Protein AF-A0A1Y4QFN0-F1 (afdb_monomer)

Foldseek 3Di:
DDPLLVLLVVLLVLLVVLQVLLVVLVVLLVVLVVVCVPPPVSVVSNVVSVVSSVVSNVSSVVSNVSSVVSVVVVD

Sequence (75 aa):
MNKNELLASKFMLFSKYSGIITIIFIIVFLIVNTFNTGNNTLFWISYLSIIVAMIGAIQCLCLRLLSMYYKTKIK

Secondary structure (DSSP, 8-state):
--HHHHHHHHHHHHHHHHHHHHHHHHHHHHHHHHT-TT-HHHHHHHHHHHHHHHHHHHHHHHHHHHHHHHHHTT-

Nearest PDB structures (foldseek):
  3ja6-assembly1_I  TM=4.394E-01  e=5.914E+00  Escherichia coli

Organism: NCBI:txid29348

Solvent-accessible surface area (backbone atoms only — not comparable to full-atom values): 3706 Å² total; per-residue (Å²): 131,56,74,49,55,56,50,20,51,50,30,42,51,52,16,52,53,33,42,54,54,19,52,52,28,46,53,52,21,56,58,36,52,74,68,17,80,95,34,70,68,40,40,53,52,22,54,51,26,48,5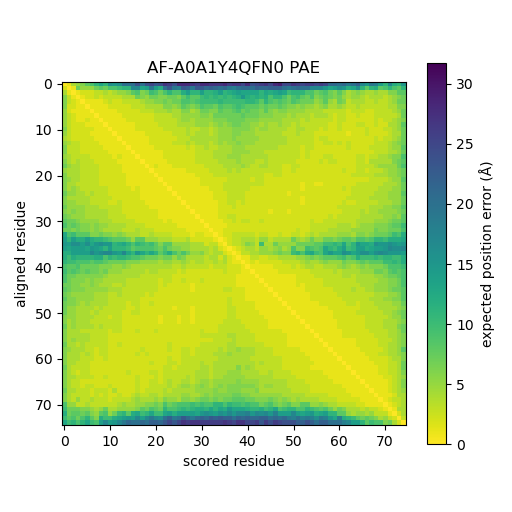2,53,20,52,53,25,46,53,51,18,50,53,28,40,53,51,15,50,54,33,51,61,74,71,109

Structure (mmCIF, N/CA/C/O backbone):
data_AF-A0A1Y4QFN0-F1
#
_entry.id   AF-A0A1Y4QFN0-F1
#
loop_
_atom_site.group_PDB
_atom_site.id
_atom_site.type_symbol
_atom_site.label_atom_id
_atom_site.label_alt_id
_atom_site.label_comp_id
_atom_site.label_asym_id
_atom_site.label_entity_id
_atom_site.label_seq_id
_atom_site.pdbx_PDB_ins_code
_atom_site.Cartn_x
_atom_site.Cartn_y
_atom_site.Cartn_z
_atom_site.occupancy
_atom_site.B_iso_or_equiv
_atom_site.auth_seq_id
_atom_site.auth_comp_id
_atom_site.auth_asym_id
_atom_site.auth_atom_id
_atom_site.pdbx_PDB_model_num
ATOM 1 N N . MET A 1 1 ? 12.846 5.790 -26.990 1.00 60.03 1 MET A N 1
ATOM 2 C CA . MET A 1 1 ? 12.671 5.108 -25.689 1.00 60.03 1 MET A CA 1
ATOM 3 C C . MET A 1 1 ? 12.380 3.646 -25.961 1.00 60.03 1 MET A C 1
ATOM 5 O O . MET A 1 1 ? 11.472 3.362 -26.740 1.00 60.03 1 MET A O 1
ATOM 9 N N . ASN A 1 2 ? 13.185 2.736 -25.414 1.00 83.06 2 ASN A N 1
ATOM 10 C CA . ASN A 1 2 ? 13.017 1.303 -25.644 1.00 83.06 2 ASN A CA 1
ATOM 11 C C . ASN A 1 2 ? 11.681 0.838 -25.025 1.00 83.06 2 ASN A C 1
ATOM 13 O O . ASN A 1 2 ? 11.253 1.366 -23.996 1.00 83.06 2 ASN A O 1
ATOM 17 N N . LYS A 1 3 ? 10.992 -0.141 -25.626 1.00 82.38 3 LYS A N 1
ATOM 18 C CA . LYS A 1 3 ? 9.682 -0.619 -25.130 1.00 82.38 3 LYS A CA 1
ATOM 19 C C . LYS A 1 3 ? 9.763 -1.077 -23.666 1.00 82.38 3 LYS A C 1
ATOM 21 O O . LYS A 1 3 ? 8.848 -0.809 -22.888 1.00 82.38 3 LYS A O 1
ATOM 26 N N . ASN A 1 4 ? 10.893 -1.672 -23.280 1.00 84.94 4 ASN A N 1
ATOM 27 C CA . ASN A 1 4 ? 11.176 -2.094 -21.907 1.00 84.94 4 ASN A CA 1
ATOM 28 C C . ASN A 1 4 ? 11.309 -0.905 -20.937 1.00 84.94 4 ASN A C 1
ATOM 30 O O . ASN A 1 4 ? 1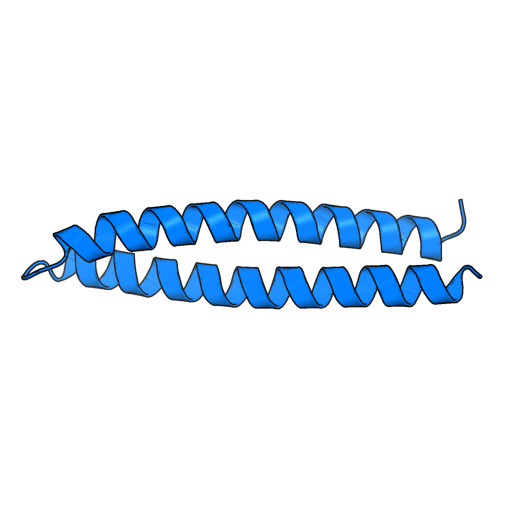0.872 -1.008 -19.793 1.00 84.94 4 ASN A O 1
ATOM 34 N N . GLU A 1 5 ? 11.855 0.237 -21.379 1.00 85.50 5 GLU A N 1
ATOM 35 C CA . GLU A 1 5 ? 12.003 1.446 -20.543 1.00 85.50 5 GLU A CA 1
ATOM 36 C C . GLU A 1 5 ? 10.646 2.074 -20.256 1.00 85.50 5 GLU A C 1
ATOM 38 O O . GLU A 1 5 ? 10.349 2.446 -19.118 1.00 85.50 5 GLU A O 1
ATOM 43 N N . LEU A 1 6 ? 9.792 2.132 -21.281 1.00 89.00 6 LEU A N 1
ATOM 44 C CA . LEU A 1 6 ? 8.423 2.609 -21.139 1.00 89.00 6 LEU A CA 1
ATOM 45 C C . LEU A 1 6 ? 7.624 1.727 -20.170 1.00 89.00 6 LEU A C 1
ATOM 47 O O . LEU A 1 6 ? 6.948 2.258 -19.288 1.00 89.00 6 LEU A O 1
ATOM 51 N N . LEU A 1 7 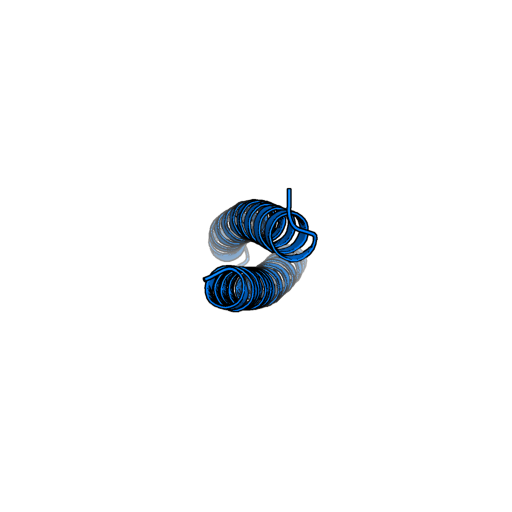? 7.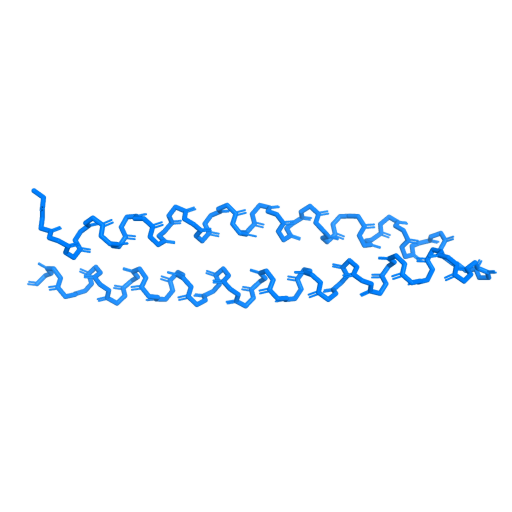721 0.399 -20.301 1.00 88.19 7 LEU A N 1
ATOM 52 C CA . LEU A 1 7 ? 7.056 -0.544 -19.396 1.00 88.19 7 LEU A CA 1
ATOM 53 C C . LEU A 1 7 ? 7.554 -0.386 -17.955 1.00 88.19 7 LEU A C 1
ATOM 55 O O . LEU A 1 7 ? 6.750 -0.230 -17.037 1.00 88.19 7 LEU A O 1
ATOM 59 N N . ALA A 1 8 ? 8.873 -0.363 -17.756 1.00 89.88 8 ALA A N 1
ATOM 60 C CA . ALA A 1 8 ? 9.466 -0.233 -16.431 1.00 89.88 8 ALA A CA 1
ATOM 61 C C . ALA A 1 8 ? 9.074 1.080 -15.741 1.00 89.88 8 ALA A C 1
ATOM 63 O O . ALA A 1 8 ? 8.785 1.080 -14.541 1.00 89.88 8 ALA A O 1
ATOM 64 N N . SER A 1 9 ? 9.038 2.186 -16.491 1.00 90.75 9 SER A N 1
ATOM 65 C CA . SER A 1 9 ? 8.600 3.488 -15.984 1.00 90.75 9 SER A CA 1
ATOM 66 C C . SER A 1 9 ? 7.131 3.453 -15.555 1.00 90.75 9 SER A C 1
ATOM 68 O O . SER A 1 9 ? 6.811 3.825 -14.425 1.00 90.75 9 SER A O 1
ATOM 70 N N . LYS A 1 10 ? 6.245 2.899 -16.397 1.00 92.94 10 LYS A N 1
ATOM 71 C CA . LYS A 1 10 ? 4.818 2.748 -16.075 1.00 92.94 10 LYS A CA 1
ATOM 72 C C . LYS A 1 10 ? 4.592 1.881 -14.837 1.00 92.94 10 LYS A C 1
ATOM 74 O O . LYS A 1 10 ? 3.856 2.297 -13.948 1.00 92.94 10 LYS A O 1
ATOM 79 N N . PHE A 1 11 ? 5.247 0.724 -14.726 1.00 92.25 11 PHE A N 1
ATOM 80 C CA . PHE A 1 11 ? 5.116 -0.138 -13.544 1.00 92.25 11 PHE A CA 1
ATOM 81 C C . PHE A 1 11 ? 5.597 0.545 -12.264 1.00 92.25 11 PHE A C 1
ATOM 83 O O . PHE A 1 11 ? 4.954 0.419 -11.225 1.00 92.25 11 PHE A O 1
ATOM 90 N N . MET A 1 12 ? 6.683 1.318 -12.336 1.00 92.44 12 MET A N 1
ATOM 91 C CA . MET A 1 12 ? 7.161 2.095 -11.193 1.00 92.44 12 MET A CA 1
ATOM 92 C C . MET A 1 12 ? 6.152 3.174 -10.781 1.00 92.44 12 MET A C 1
ATOM 94 O O . MET A 1 12 ? 5.944 3.400 -9.589 1.00 92.44 12 MET A O 1
ATOM 98 N N . LEU A 1 13 ? 5.520 3.831 -11.757 1.00 92.56 13 LEU A N 1
ATOM 99 C CA . LEU A 1 13 ? 4.493 4.839 -11.516 1.00 92.56 13 LEU A CA 1
ATOM 100 C C . LEU A 1 13 ? 3.264 4.210 -10.839 1.00 92.56 13 LEU A C 1
ATOM 102 O O . LEU A 1 13 ? 2.835 4.679 -9.788 1.00 92.56 13 LEU A O 1
ATOM 106 N N . PHE A 1 14 ? 2.757 3.097 -11.380 1.00 92.31 14 PHE A N 1
ATOM 107 C CA . PHE A 1 14 ? 1.636 2.357 -10.795 1.00 92.31 14 PHE A CA 1
ATOM 108 C C . PHE A 1 14 ? 1.952 1.821 -9.395 1.00 92.31 14 PHE A C 1
ATOM 110 O O . PHE A 1 14 ? 1.113 1.924 -8.506 1.00 92.31 14 PHE A O 1
ATOM 117 N N . SER A 1 15 ? 3.169 1.314 -9.169 1.00 93.88 15 SER A N 1
ATOM 118 C CA . SER A 1 15 ? 3.633 0.889 -7.843 1.00 93.88 15 SER A CA 1
ATOM 119 C C . SER A 1 15 ? 3.554 2.039 -6.834 1.00 93.88 15 SER A C 1
ATOM 121 O O . SER A 1 15 ? 2.990 1.868 -5.756 1.00 93.88 15 SER A O 1
ATOM 123 N N . LYS A 1 16 ? 4.017 3.244 -7.200 1.00 93.19 16 LYS A N 1
ATOM 124 C CA . LYS A 1 16 ? 3.922 4.428 -6.330 1.00 93.19 16 LYS A CA 1
ATOM 125 C C . LYS A 1 16 ? 2.477 4.786 -5.984 1.00 93.19 16 LYS A C 1
ATOM 127 O O . LYS A 1 16 ? 2.182 4.972 -4.808 1.00 93.19 16 LYS A O 1
ATOM 132 N N . TYR A 1 17 ? 1.581 4.851 -6.971 1.00 92.56 17 TYR A N 1
ATOM 133 C CA . TYR A 1 17 ? 0.166 5.150 -6.714 1.00 92.56 17 TYR A CA 1
ATOM 134 C C . TYR A 1 17 ? -0.500 4.082 -5.838 1.00 92.56 17 TYR A C 1
ATOM 136 O O . TYR A 1 17 ? -1.179 4.426 -4.874 1.00 92.56 17 TYR A O 1
ATOM 144 N N . SER A 1 18 ? -0.238 2.799 -6.107 1.00 91.75 18 SER A N 1
ATOM 145 C CA . SER A 1 18 ? -0.712 1.684 -5.275 1.00 91.75 18 SER A CA 1
ATOM 146 C C . SER A 1 18 ? -0.209 1.802 -3.834 1.00 91.75 18 SER A C 1
ATOM 148 O O . SER A 1 18 ? -0.963 1.569 -2.892 1.00 91.75 18 SER A O 1
ATOM 150 N N . GLY A 1 19 ? 1.049 2.212 -3.645 1.00 93.38 19 GLY A N 1
ATOM 151 C CA . GLY A 1 19 ? 1.627 2.469 -2.327 1.00 93.38 19 GLY A CA 1
ATOM 152 C C . GLY A 1 19 ? 0.936 3.614 -1.581 1.00 93.38 19 GLY A C 1
ATOM 153 O O . GLY A 1 19 ? 0.621 3.461 -0.406 1.00 93.38 19 GLY A O 1
ATOM 154 N N . ILE A 1 20 ? 0.635 4.727 -2.258 1.00 95.00 20 ILE A N 1
ATOM 155 C CA . ILE A 1 20 ? -0.099 5.857 -1.657 1.00 95.00 20 ILE A CA 1
ATOM 156 C C . ILE A 1 20 ? -1.492 5.408 -1.200 1.00 95.00 20 ILE A C 1
ATOM 158 O O . ILE A 1 20 ? -1.869 5.657 -0.058 1.00 95.00 20 ILE A O 1
ATOM 162 N N . ILE A 1 21 ? -2.227 4.697 -2.061 1.00 93.81 21 ILE A N 1
ATOM 163 C CA . ILE A 1 21 ? -3.557 4.162 -1.730 1.00 93.81 21 ILE A CA 1
ATOM 164 C C . ILE A 1 21 ? -3.465 3.224 -0.521 1.00 93.81 21 ILE A C 1
ATOM 166 O O . ILE A 1 21 ? -4.245 3.351 0.419 1.00 93.81 21 ILE A O 1
ATOM 170 N N . THR A 1 22 ? -2.469 2.338 -0.501 1.00 96.44 22 THR A N 1
ATOM 171 C CA . THR A 1 22 ? -2.225 1.419 0.621 1.00 96.44 22 THR A CA 1
ATOM 172 C C . THR A 1 22 ? -2.039 2.169 1.939 1.00 96.44 22 THR A C 1
ATOM 174 O O . THR A 1 22 ? -2.668 1.819 2.933 1.00 96.44 22 THR A O 1
ATOM 177 N N . ILE A 1 23 ? -1.221 3.226 1.951 1.00 96.81 23 ILE A N 1
ATOM 178 C CA . ILE A 1 23 ? -0.980 4.039 3.153 1.00 96.81 23 ILE A CA 1
ATOM 179 C C . ILE A 1 23 ? -2.276 4.698 3.635 1.00 96.81 23 ILE A C 1
ATOM 181 O O . ILE A 1 23 ? -2.557 4.678 4.831 1.00 96.81 23 ILE A O 1
ATOM 185 N N . ILE A 1 24 ? -3.093 5.229 2.720 1.00 96.56 24 ILE A N 1
ATOM 186 C CA . ILE A 1 24 ? -4.394 5.820 3.065 1.00 96.56 24 ILE A CA 1
ATOM 187 C C . ILE A 1 24 ? -5.290 4.778 3.745 1.00 96.56 24 ILE A C 1
ATOM 189 O O . ILE A 1 24 ? -5.850 5.055 4.804 1.00 96.56 24 ILE A O 1
ATOM 193 N N . PHE A 1 25 ? -5.385 3.566 3.192 1.00 96.25 25 PHE A N 1
ATOM 194 C CA . PHE A 1 25 ? -6.182 2.493 3.791 1.00 96.25 25 PHE A CA 1
ATOM 195 C C . PHE A 1 25 ? -5.647 2.034 5.152 1.00 96.25 25 PHE A C 1
ATOM 197 O O . PHE A 1 25 ? -6.450 1.743 6.033 1.00 96.25 25 PHE A O 1
ATOM 204 N N . ILE A 1 26 ? -4.327 2.036 5.367 1.00 96.31 26 ILE A N 1
ATOM 205 C CA . ILE A 1 26 ? -3.735 1.766 6.688 1.00 96.31 26 ILE A CA 1
ATOM 206 C C . ILE A 1 26 ? -4.142 2.844 7.699 1.00 96.31 26 ILE A C 1
ATOM 208 O O . ILE A 1 26 ? -4.523 2.515 8.819 1.00 96.31 26 ILE A O 1
ATOM 212 N N . ILE A 1 27 ? -4.096 4.124 7.321 1.00 97.19 27 ILE A N 1
ATOM 213 C CA . ILE A 1 27 ? -4.500 5.225 8.209 1.00 97.19 27 ILE A CA 1
ATOM 214 C C . ILE A 1 27 ? -5.985 5.100 8.567 1.00 97.19 27 ILE A C 1
ATOM 216 O O . ILE A 1 27 ? -6.342 5.171 9.742 1.00 97.19 27 ILE A O 1
ATOM 220 N N . VAL A 1 28 ? -6.844 4.856 7.572 1.00 95.31 28 VAL A N 1
ATOM 221 C CA . VAL A 1 28 ? -8.282 4.630 7.787 1.00 95.31 28 VAL A CA 1
ATOM 222 C C . VAL A 1 28 ? -8.508 3.431 8.705 1.00 95.31 28 VAL A C 1
ATOM 224 O O . VAL A 1 28 ? -9.275 3.540 9.660 1.00 95.31 28 VAL A O 1
ATOM 227 N N . PHE A 1 29 ? -7.809 2.318 8.468 1.00 96.44 29 PHE A N 1
ATOM 228 C CA . PHE A 1 29 ? -7.874 1.135 9.318 1.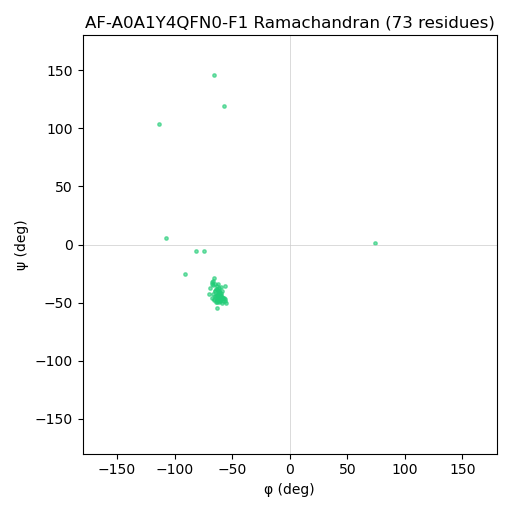00 96.44 29 PHE A CA 1
ATOM 229 C C . PHE A 1 29 ? -7.541 1.468 10.772 1.00 96.44 29 PHE A C 1
ATOM 231 O O . PHE A 1 29 ? -8.323 1.126 11.650 1.00 96.44 29 PHE A O 1
ATOM 238 N N . LEU A 1 30 ? -6.427 2.158 11.036 1.00 95.25 30 LEU A N 1
ATOM 239 C CA . LEU A 1 30 ? -5.991 2.491 12.396 1.00 95.25 30 LEU A CA 1
ATOM 240 C C . LEU A 1 30 ? -7.014 3.360 13.136 1.00 95.25 30 LEU A C 1
ATOM 242 O O . LEU A 1 30 ? -7.340 3.080 14.293 1.00 95.25 30 LEU A O 1
ATOM 246 N N . ILE A 1 31 ? -7.547 4.382 12.461 1.00 95.31 31 ILE A N 1
ATOM 247 C CA . ILE A 1 31 ? -8.563 5.271 13.034 1.00 95.31 31 ILE A CA 1
ATOM 248 C C . ILE A 1 31 ? -9.825 4.467 13.350 1.00 95.31 31 ILE A C 1
ATOM 250 O O . ILE A 1 31 ? -10.269 4.444 14.493 1.00 95.31 31 ILE A O 1
ATOM 254 N N . VAL A 1 32 ? -10.382 3.760 12.363 1.00 94.88 32 VAL A N 1
ATOM 255 C CA . VAL A 1 32 ? -11.644 3.023 12.528 1.00 94.88 32 VAL A CA 1
ATOM 256 C C . VAL A 1 32 ? -11.496 1.888 13.540 1.00 94.88 32 VAL A C 1
ATOM 258 O O . VAL A 1 32 ? -12.390 1.689 14.358 1.00 94.88 32 VAL A O 1
ATOM 261 N N . ASN A 1 33 ? -10.368 1.175 13.531 1.00 93.81 33 ASN A N 1
ATOM 262 C CA . ASN A 1 33 ? -10.103 0.071 14.452 1.00 93.81 33 ASN A CA 1
ATOM 263 C C . ASN A 1 33 ? -10.077 0.531 15.914 1.00 93.81 33 ASN A C 1
ATOM 265 O O . ASN A 1 33 ? -10.528 -0.192 16.790 1.00 93.81 33 ASN A O 1
ATOM 269 N N . THR A 1 34 ? -9.598 1.748 16.181 1.00 92.69 34 THR A N 1
ATOM 270 C CA . THR A 1 34 ? -9.566 2.307 17.543 1.00 92.69 34 THR A CA 1
ATOM 271 C C . THR A 1 34 ? -10.973 2.550 18.103 1.00 92.69 34 THR A C 1
ATOM 273 O O . THR A 1 34 ? -11.183 2.462 19.310 1.00 92.69 34 THR A O 1
ATOM 276 N N . PHE A 1 35 ? -11.953 2.821 1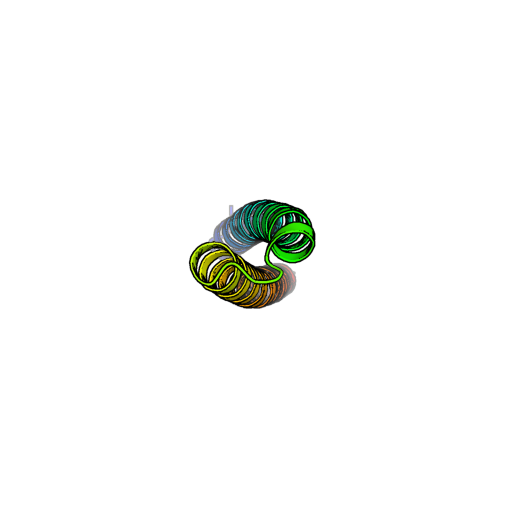7.237 1.00 92.19 35 PHE A N 1
ATOM 277 C CA . PHE A 1 35 ? -13.328 3.152 17.628 1.00 92.19 35 PHE A CA 1
ATOM 278 C C . PHE A 1 35 ? -14.343 2.035 17.340 1.00 92.19 35 PHE A C 1
ATOM 280 O O . PHE A 1 35 ? -15.542 2.245 17.516 1.00 92.19 35 PHE A O 1
ATOM 287 N N . ASN A 1 36 ? -13.907 0.853 16.888 1.00 89.81 36 ASN A N 1
ATOM 288 C CA . ASN A 1 36 ? -14.830 -0.208 16.466 1.00 89.81 36 ASN A CA 1
ATOM 289 C C . ASN A 1 36 ? -15.412 -1.053 17.619 1.00 89.81 36 ASN A C 1
ATOM 291 O O . ASN A 1 36 ? -16.292 -1.878 17.370 1.00 89.81 36 ASN A O 1
ATOM 295 N N . THR A 1 37 ? -14.970 -0.856 18.866 1.00 87.31 37 THR A N 1
ATOM 296 C CA . THR A 1 37 ? -15.404 -1.649 20.027 1.00 87.31 37 THR A CA 1
ATOM 297 C C . THR A 1 37 ? -16.920 -1.604 20.211 1.00 87.31 37 THR A C 1
ATOM 299 O O . THR A 1 37 ? -17.508 -0.547 20.425 1.00 87.31 37 THR A O 1
ATOM 302 N N . GLY A 1 38 ? -17.561 -2.774 20.143 1.00 86.06 38 GLY A N 1
ATOM 303 C CA . GLY A 1 38 ? -19.014 -2.914 20.285 1.00 86.06 38 GLY A CA 1
ATOM 304 C C . GLY A 1 38 ? -19.826 -2.443 19.072 1.00 86.06 38 GLY A C 1
ATOM 305 O O . GLY A 1 38 ? -21.051 -2.533 19.101 1.00 86.06 38 GLY A O 1
ATOM 306 N N . ASN A 1 39 ? -19.180 -1.982 17.994 1.00 93.56 39 ASN A N 1
ATOM 307 C CA . ASN A 1 39 ? -19.848 -1.507 16.787 1.00 93.56 39 ASN A CA 1
ATOM 308 C C . ASN A 1 39 ? -19.553 -2.418 15.584 1.00 93.56 39 ASN A C 1
ATOM 310 O O . ASN A 1 39 ? -18.496 -2.341 14.955 1.00 93.56 39 ASN A O 1
ATOM 314 N N . ASN A 1 40 ? -20.536 -3.250 15.227 1.00 92.38 40 ASN A N 1
ATOM 315 C CA . ASN A 1 40 ? -20.429 -4.215 14.129 1.00 92.38 40 ASN A CA 1
ATOM 316 C C . ASN A 1 40 ? -20.136 -3.547 12.772 1.00 92.38 40 ASN A C 1
ATOM 318 O O . ASN A 1 40 ? -19.363 -4.068 11.974 1.00 92.38 40 ASN A O 1
ATOM 322 N N . THR A 1 41 ? -20.698 -2.365 12.507 1.00 92.62 41 THR A N 1
ATOM 323 C CA . THR A 1 41 ? -20.463 -1.645 11.247 1.00 92.62 41 THR A CA 1
ATOM 324 C C . THR A 1 41 ? -19.009 -1.194 11.132 1.00 92.62 41 THR A C 1
ATOM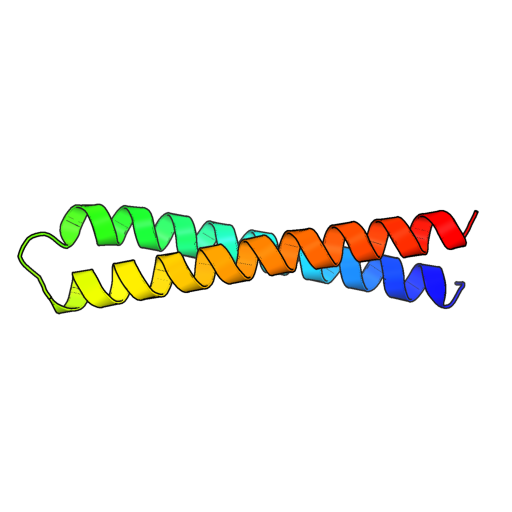 326 O O . THR A 1 41 ? -18.365 -1.431 10.110 1.00 92.62 41 THR A O 1
ATOM 329 N N . LEU A 1 42 ? -18.459 -0.587 12.189 1.00 92.44 42 LEU A N 1
ATOM 330 C CA . LEU A 1 42 ? -17.058 -0.156 12.198 1.00 92.44 42 LEU A CA 1
ATOM 331 C C . LEU A 1 42 ? -16.093 -1.349 12.169 1.00 92.44 42 LEU A C 1
ATOM 333 O O . LEU A 1 42 ? -15.024 -1.243 11.568 1.00 92.44 42 LEU A O 1
ATOM 337 N N . PHE A 1 43 ? -16.473 -2.489 12.752 1.00 93.56 43 PHE A N 1
ATOM 338 C CA . PHE A 1 43 ? -15.703 -3.726 12.645 1.00 93.56 43 PHE A CA 1
ATOM 339 C C . PHE A 1 43 ? -15.537 -4.157 11.182 1.00 93.56 43 PHE A C 1
ATOM 341 O O . PHE A 1 43 ? -14.411 -4.350 10.727 1.00 93.56 43 PHE A O 1
ATOM 348 N N . TRP A 1 44 ? -16.628 -4.220 10.412 1.00 95.38 44 TRP A N 1
ATOM 349 C CA . TRP A 1 44 ? -16.562 -4.586 8.994 1.00 95.38 44 TRP A CA 1
ATOM 350 C C . TRP A 1 44 ? -15.776 -3.579 8.150 1.00 95.38 44 TRP A C 1
ATOM 352 O O . TRP A 1 44 ? -15.015 -3.985 7.274 1.00 95.38 44 TRP A O 1
ATOM 362 N N . ILE A 1 45 ? -15.898 -2.278 8.430 1.00 93.62 45 ILE A N 1
ATOM 363 C CA . ILE A 1 45 ? -15.121 -1.236 7.735 1.00 93.62 45 ILE A CA 1
ATOM 364 C C . ILE A 1 45 ? -13.621 -1.389 8.032 1.00 93.62 45 ILE A C 1
ATOM 366 O O . ILE A 1 45 ? -12.788 -1.324 7.124 1.00 93.62 45 ILE A O 1
ATOM 370 N N . SER A 1 46 ? -13.264 -1.634 9.292 1.00 94.38 46 SER A N 1
ATOM 371 C CA . SER A 1 46 ? -11.887 -1.916 9.698 1.00 94.38 46 SER A CA 1
ATOM 372 C C . SER A 1 46 ? -11.357 -3.184 9.011 1.00 94.38 46 SER A C 1
ATOM 374 O O . SER A 1 46 ? -10.302 -3.166 8.383 1.00 94.38 46 SER A O 1
ATOM 376 N N . TYR A 1 47 ? -12.138 -4.260 8.998 1.00 94.94 47 TYR A N 1
ATOM 377 C CA . TYR A 1 47 ? -11.754 -5.506 8.342 1.00 94.94 47 TYR A CA 1
ATOM 378 C C . TYR A 1 47 ? -11.559 -5.351 6.822 1.00 94.94 47 TYR A C 1
ATOM 380 O O . TYR A 1 47 ? -10.570 -5.821 6.258 1.00 94.94 47 TYR A O 1
ATOM 388 N N . LEU A 1 48 ? -12.455 -4.632 6.142 1.00 95.56 48 LEU A N 1
ATOM 389 C CA . LEU A 1 48 ? -12.331 -4.390 4.705 1.00 95.56 48 LEU A CA 1
ATOM 390 C C . LEU A 1 48 ? -11.107 -3.516 4.387 1.00 95.56 48 LEU A C 1
ATOM 392 O O . LEU A 1 48 ? -10.365 -3.798 3.446 1.00 95.56 48 LEU A O 1
ATOM 396 N N . SER A 1 49 ? -10.875 -2.470 5.185 1.00 95.12 49 SER A N 1
ATOM 397 C CA . SER A 1 49 ? -9.751 -1.552 4.972 1.00 95.12 49 SER A CA 1
ATOM 398 C C . SER A 1 49 ? -8.393 -2.239 5.119 1.00 95.12 49 SER A C 1
ATOM 400 O O . SER A 1 49 ? -7.511 -1.990 4.295 1.00 95.12 49 SER A O 1
ATOM 402 N N . ILE A 1 50 ? -8.231 -3.162 6.076 1.00 95.94 50 ILE A N 1
ATOM 403 C CA . ILE A 1 50 ? -6.976 -3.912 6.205 1.00 95.94 50 ILE A CA 1
ATOM 404 C C . ILE A 1 50 ? -6.760 -4.896 5.048 1.00 95.94 50 ILE A C 1
ATOM 406 O O . ILE A 1 50 ? -5.638 -5.011 4.559 1.00 95.94 50 ILE A O 1
ATOM 410 N N . ILE A 1 51 ? -7.814 -5.546 4.540 1.00 96.94 51 ILE A N 1
ATOM 411 C CA . ILE A 1 51 ? -7.707 -6.424 3.363 1.00 96.94 51 ILE A CA 1
ATOM 412 C C . ILE A 1 51 ? -7.249 -5.626 2.141 1.00 96.94 51 ILE A C 1
ATOM 414 O O . ILE A 1 51 ? -6.314 -6.032 1.448 1.00 96.94 51 ILE A O 1
ATOM 418 N N . VAL A 1 52 ? -7.869 -4.469 1.892 1.00 95.62 52 VAL A N 1
ATOM 419 C CA . VAL A 1 52 ? -7.488 -3.598 0.772 1.00 95.62 52 VAL A CA 1
ATOM 420 C C . VAL A 1 52 ? -6.044 -3.117 0.925 1.00 95.62 52 VAL A C 1
ATOM 422 O O . VAL A 1 52 ? -5.291 -3.139 -0.050 1.00 95.62 52 VAL A O 1
ATOM 425 N N . ALA A 1 53 ? -5.620 -2.757 2.141 1.00 96.31 53 ALA A N 1
ATOM 426 C CA . ALA A 1 53 ? -4.233 -2.397 2.415 1.00 96.31 53 ALA A CA 1
ATOM 427 C C . ALA A 1 53 ? -3.259 -3.554 2.124 1.00 96.31 53 ALA A C 1
ATOM 429 O O . ALA A 1 53 ? -2.231 -3.339 1.483 1.00 96.31 53 ALA A O 1
ATOM 430 N N . MET A 1 54 ? -3.574 -4.788 2.533 1.00 96.12 54 MET A N 1
ATOM 431 C CA . MET A 1 54 ? -2.719 -5.951 2.260 1.00 96.12 54 MET A CA 1
ATOM 432 C C . MET A 1 54 ? -2.585 -6.225 0.758 1.00 96.12 54 MET A C 1
ATOM 434 O O . MET A 1 54 ? -1.470 -6.387 0.258 1.00 96.12 54 MET A O 1
ATOM 438 N N . ILE A 1 55 ? -3.701 -6.231 0.022 1.00 96.19 55 ILE A N 1
ATOM 439 C CA . ILE A 1 55 ? -3.696 -6.435 -1.434 1.00 96.19 55 ILE A CA 1
ATOM 440 C C . ILE A 1 55 ? -2.892 -5.323 -2.119 1.00 96.19 55 ILE A C 1
ATOM 442 O O . ILE A 1 55 ? -2.032 -5.608 -2.955 1.00 96.19 55 ILE A O 1
ATOM 446 N N . GLY A 1 56 ? -3.114 -4.066 -1.725 1.00 95.00 56 GLY A N 1
ATOM 447 C CA . GLY A 1 56 ? -2.384 -2.914 -2.250 1.00 95.00 56 GLY A CA 1
ATOM 448 C C . GLY A 1 56 ? -0.877 -2.981 -1.982 1.00 95.00 56 GLY A C 1
ATOM 449 O O . GLY A 1 56 ? -0.084 -2.639 -2.866 1.00 95.00 56 GLY A O 1
ATOM 450 N N . ALA A 1 57 ? -0.468 -3.481 -0.811 1.00 94.56 57 ALA A N 1
ATOM 451 C CA . ALA A 1 57 ? 0.934 -3.687 -0.456 1.00 94.56 57 ALA A CA 1
ATOM 452 C C . ALA A 1 57 ? 1.592 -4.762 -1.335 1.00 94.56 57 ALA A C 1
ATOM 454 O O . ALA A 1 57 ? 2.670 -4.528 -1.892 1.00 94.56 57 ALA A O 1
ATOM 455 N N . ILE A 1 58 ? 0.927 -5.910 -1.512 1.00 96.31 58 ILE A N 1
ATOM 456 C CA . ILE A 1 58 ? 1.402 -7.001 -2.376 1.00 96.31 58 ILE A CA 1
ATOM 457 C C . ILE A 1 58 ? 1.516 -6.509 -3.822 1.00 96.31 58 ILE A C 1
ATOM 459 O O . ILE A 1 58 ? 2.559 -6.672 -4.455 1.00 96.31 58 ILE A O 1
ATOM 463 N N . GLN A 1 59 ? 0.486 -5.831 -4.334 1.00 94.75 59 GLN A N 1
ATOM 464 C CA . GLN A 1 59 ? 0.482 -5.273 -5.685 1.00 94.75 59 GLN A CA 1
ATOM 465 C C . GLN A 1 59 ? 1.607 -4.247 -5.882 1.00 94.75 59 GLN A C 1
ATOM 467 O O . GLN A 1 59 ? 2.317 -4.287 -6.891 1.00 94.75 59 GLN A O 1
ATOM 472 N N . CYS A 1 60 ? 1.813 -3.354 -4.910 1.00 95.19 60 CYS A N 1
ATOM 473 C CA . CYS A 1 60 ? 2.894 -2.374 -4.924 1.00 95.19 60 CYS A CA 1
ATOM 474 C C . CYS A 1 60 ? 4.266 -3.057 -5.022 1.00 95.19 60 CYS A C 1
ATOM 476 O O . CYS A 1 60 ? 5.084 -2.664 -5.864 1.00 95.19 60 CYS A O 1
ATOM 478 N N . LEU A 1 61 ? 4.495 -4.102 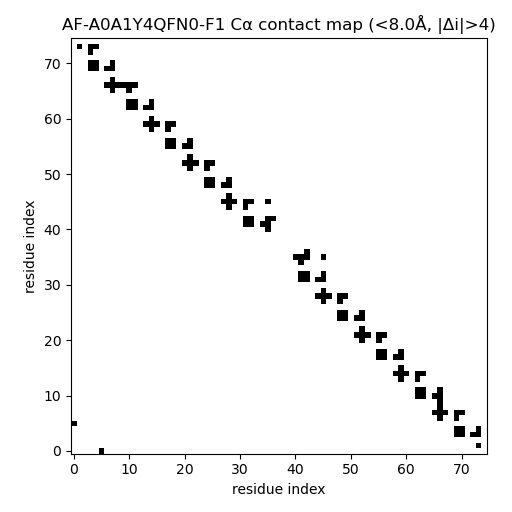-4.218 1.00 94.88 61 LEU A N 1
ATOM 479 C CA . LEU A 1 61 ? 5.730 -4.885 -4.217 1.00 94.88 61 LEU A CA 1
ATOM 480 C C . LEU A 1 61 ? 5.946 -5.598 -5.558 1.00 94.88 61 LEU A C 1
ATOM 482 O O . LEU A 1 61 ? 7.012 -5.452 -6.158 1.00 94.88 61 LEU A O 1
ATOM 486 N N . CYS A 1 62 ? 4.932 -6.304 -6.064 1.00 95.25 62 CYS A N 1
ATOM 487 C CA . CYS A 1 62 ? 5.000 -7.010 -7.342 1.00 95.25 62 CYS A CA 1
ATOM 488 C C . CYS A 1 62 ? 5.338 -6.060 -8.498 1.00 95.25 62 CYS A C 1
ATOM 490 O O . CYS A 1 62 ? 6.263 -6.327 -9.262 1.00 95.25 62 CYS A O 1
ATOM 492 N N . LEU A 1 63 ? 4.650 -4.918 -8.600 1.00 94.31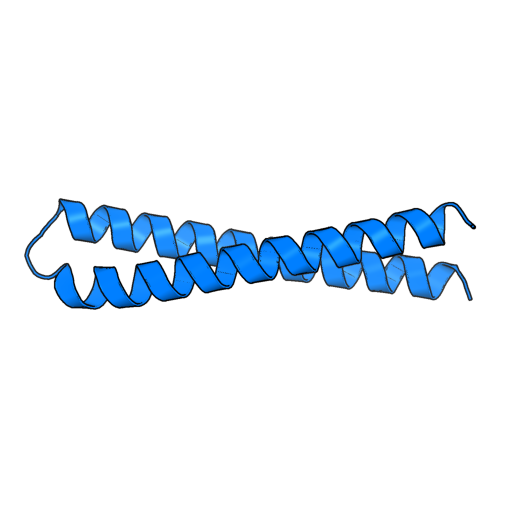 63 LEU A N 1
ATOM 493 C CA . LEU A 1 63 ? 4.907 -3.921 -9.646 1.00 94.31 63 LEU A CA 1
ATOM 494 C C . LEU A 1 63 ? 6.313 -3.321 -9.545 1.00 94.31 63 LEU A C 1
ATOM 496 O O . LEU A 1 63 ? 6.956 -3.059 -10.566 1.00 94.31 63 LEU A O 1
ATOM 500 N N . ARG A 1 64 ? 6.817 -3.129 -8.322 1.00 92.94 64 ARG A N 1
ATOM 501 C CA . ARG A 1 64 ? 8.173 -2.624 -8.095 1.00 92.94 64 ARG A CA 1
ATOM 502 C C . ARG A 1 64 ? 9.226 -3.633 -8.545 1.00 92.94 64 ARG A C 1
ATOM 504 O O . ARG A 1 64 ? 10.151 -3.247 -9.256 1.00 92.94 64 ARG A O 1
ATOM 511 N N . LEU A 1 65 ? 9.066 -4.906 -8.179 1.00 92.31 65 LEU A N 1
ATOM 512 C CA . LEU A 1 65 ? 9.945 -5.996 -8.616 1.00 92.31 65 LEU A CA 1
ATOM 513 C C . LEU A 1 65 ? 9.933 -6.140 -10.141 1.00 92.31 65 LEU A C 1
ATOM 515 O O . LEU A 1 65 ? 10.991 -6.224 -10.764 1.00 92.31 65 LEU A O 1
ATOM 519 N N . LEU A 1 66 ? 8.749 -6.073 -10.754 1.00 92.50 66 LEU A N 1
ATOM 520 C CA . LEU A 1 66 ? 8.593 -6.136 -12.204 1.00 92.50 66 LEU A CA 1
ATOM 521 C C . LEU A 1 66 ? 9.304 -4.961 -12.897 1.00 92.50 66 LEU A C 1
ATOM 523 O O . LEU A 1 66 ? 10.028 -5.155 -13.871 1.00 92.50 66 LEU A O 1
ATOM 527 N N . SER A 1 67 ? 9.162 -3.740 -12.369 1.00 91.38 67 SER A N 1
ATOM 528 C CA . SER A 1 67 ? 9.876 -2.563 -12.883 1.00 91.38 67 SER A CA 1
ATOM 529 C C . SER A 1 67 ? 11.397 -2.735 -12.817 1.00 91.38 67 SER A C 1
ATOM 531 O O . SER A 1 67 ? 12.087 -2.426 -13.791 1.00 91.38 67 SER A O 1
ATOM 533 N N . MET A 1 68 ? 11.926 -3.263 -11.705 1.00 89.81 68 MET A N 1
ATOM 534 C CA . MET A 1 68 ? 13.359 -3.554 -11.582 1.00 89.81 68 MET A CA 1
ATOM 535 C C . MET A 1 68 ? 13.816 -4.609 -12.593 1.00 89.81 68 MET A C 1
ATOM 537 O O . MET A 1 68 ? 14.832 -4.404 -13.248 1.00 89.81 68 MET A O 1
ATOM 541 N N . TYR A 1 69 ? 13.050 -5.687 -12.781 1.00 89.69 69 TYR A N 1
ATOM 542 C CA . TYR A 1 69 ? 13.361 -6.731 -13.760 1.00 89.69 69 TYR A CA 1
ATOM 543 C C . TYR A 1 69 ? 13.509 -6.169 -15.181 1.00 89.69 69 TYR A C 1
ATOM 545 O O . TYR A 1 69 ? 14.507 -6.424 -15.857 1.00 89.69 69 TYR A O 1
ATOM 553 N N . TYR A 1 70 ? 12.547 -5.352 -15.622 1.00 86.75 70 TYR A N 1
ATOM 554 C CA . TYR A 1 70 ? 12.610 -4.737 -16.948 1.00 86.75 70 TYR A CA 1
ATOM 555 C C . TYR A 1 70 ? 13.746 -3.714 -17.066 1.00 86.75 70 TYR A C 1
ATOM 557 O O . TYR A 1 70 ? 14.370 -3.661 -18.122 1.00 86.75 70 TYR A O 1
ATOM 565 N N . LYS A 1 71 ? 14.075 -2.970 -15.994 1.00 83.81 71 LYS A N 1
ATOM 566 C CA . LYS A 1 71 ? 15.271 -2.100 -15.930 1.00 83.81 71 LYS A CA 1
ATOM 567 C C . LYS A 1 71 ? 16.571 -2.871 -16.124 1.00 83.81 71 LYS A C 1
ATOM 569 O O . LYS A 1 71 ? 17.437 -2.403 -16.854 1.00 83.81 71 LYS A O 1
ATOM 574 N N . THR A 1 72 ? 16.700 -4.051 -15.527 1.00 81.75 72 THR A N 1
ATOM 575 C CA . THR A 1 72 ? 17.897 -4.886 -15.683 1.00 81.75 72 THR A CA 1
ATOM 576 C C . THR A 1 72 ? 18.042 -5.429 -17.105 1.00 81.75 72 THR A C 1
ATOM 578 O O . THR A 1 72 ? 19.161 -5.537 -17.581 1.00 81.75 72 THR A O 1
ATOM 581 N N . LYS A 1 73 ? 16.936 -5.697 -17.816 1.00 75.25 73 LYS A N 1
ATOM 582 C CA . LYS A 1 73 ? 16.939 -6.121 -19.234 1.00 75.25 73 LYS A CA 1
ATOM 583 C C . LYS A 1 73 ? 17.246 -5.007 -20.249 1.00 75.25 73 LYS A C 1
ATOM 585 O O . LYS A 1 73 ? 17.254 -5.278 -21.448 1.00 75.25 73 LYS A O 1
ATOM 590 N N . ILE A 1 74 ? 17.367 -3.757 -19.802 1.00 64.50 74 ILE A N 1
ATOM 591 C CA . ILE A 1 74 ? 17.739 -2.615 -20.654 1.00 64.50 74 ILE A CA 1
ATOM 592 C C . ILE A 1 74 ? 19.260 -2.411 -20.677 1.00 64.50 74 ILE A C 1
ATOM 594 O O . ILE A 1 74 ? 19.761 -1.853 -21.651 1.00 64.50 74 ILE A O 1
ATOM 598 N N . LYS A 1 75 ? 19.966 -2.852 -19.625 1.00 52.88 75 LYS A N 1
ATOM 599 C CA . LYS A 1 75 ? 21.428 -2.987 -19.626 1.00 52.88 75 LYS A CA 1
ATOM 600 C C . LYS A 1 75 ? 21.851 -4.127 -20.543 1.00 52.88 75 LYS A C 1
ATOM 602 O O . LYS A 1 75 ? 22.924 -3.963 -21.156 1.00 52.88 75 LYS A O 1
#

Radius of gyration: 16.78 Å; Cα contacts (8 Å, |Δi|>4): 76; chains: 1; bounding box: 42×13×46 Å

pLDDT: mean 91.11, std 7.79, range [52.88, 97.19]

Mean predicted aligned error: 4.48 Å